Protein AF-A0A2E3A3V6-F1 (afdb_monomer)

Sequence (124 aa):
CYGISRRREPAVHMKVMTTCFVVDLLNVILVEVAARVTHNESQGAVEQGLRSFYDNLFSLLNFHILVSVISIVCYIIAIRTGRRLYRTGEGRGLHRKNALVFVVVRLASFVTSFMVSWEKISAS

Nearest PDB structures (foldseek):
  4tko-assembly1_B  TM=4.998E-01  e=2.795E+00  Aquifex aeolicus VF5

Solvent-accessible surface area (backbone atoms only — not comparable to full-atom values): 6545 Å² total; per-residue (Å²): 115,69,43,66,75,36,56,90,43,58,74,58,20,51,50,48,46,51,52,53,48,52,54,51,49,52,50,51,51,50,48,28,52,48,37,22,64,75,64,76,42,97,54,30,45,67,56,50,31,57,56,45,37,77,79,41,63,84,41,61,61,32,45,29,47,51,37,45,54,52,32,54,53,38,47,53,51,38,53,53,38,46,54,46,25,73,74,69,68,47,59,60,68,60,35,51,53,43,48,51,54,32,53,53,36,45,51,52,28,52,54,34,48,54,50,47,52,48,51,56,59,76,76,105

pLDDT: mean 80.3, std 9.54, range [53.16, 90.94]

Foldseek 3Di:
DVLVVCVVPLVVSLVVLVVVLVVLVVVQVVQQVVQCVVVVDPGGLLRVLVVVCVVCVPDLSSVLSVLSVVLNVLSVVLSVQSVVCVVPVPDPVVNVVSVVVNVVSVVVNVVSVVVVVVVVVVVD

Radius of gyration: 16.75 Å; Cα contacts (8 Å, |Δi|>4): 90; chains: 1; bounding box: 43×26×41 Å

Structure (mmCIF, N/CA/C/O backbone):
data_AF-A0A2E3A3V6-F1
#
_entry.id   AF-A0A2E3A3V6-F1
#
loop_
_atom_site.group_PDB
_atom_site.id
_atom_site.type_symbol
_atom_site.label_atom_id
_atom_site.label_alt_id
_atom_site.label_comp_id
_atom_site.label_asym_id
_atom_site.label_entity_id
_atom_site.label_seq_id
_atom_site.pdbx_PDB_ins_code
_atom_site.Cartn_x
_atom_site.Cartn_y
_atom_site.Cartn_z
_atom_site.occupancy
_atom_site.B_iso_or_equiv
_atom_site.auth_seq_id
_atom_site.auth_comp_id
_atom_site.auth_asym_id
_atom_site.auth_atom_id
_atom_site.pdbx_PDB_model_num
ATOM 1 N N . CYS A 1 1 ? -6.266 -11.253 5.067 1.00 56.16 1 CYS A N 1
ATOM 2 C CA . CYS A 1 1 ? -7.287 -10.372 5.693 1.00 56.16 1 CYS A CA 1
ATOM 3 C C . CYS A 1 1 ? -7.526 -10.629 7.197 1.00 56.16 1 CYS A C 1
ATOM 5 O O . CYS A 1 1 ? -8.638 -10.418 7.673 1.00 56.16 1 CYS A O 1
ATOM 7 N N . TYR A 1 2 ? -6.499 -10.996 7.980 1.00 65.88 2 TYR A N 1
ATOM 8 C CA . TYR A 1 2 ? -6.643 -11.262 9.425 1.00 65.88 2 TYR A CA 1
ATOM 9 C C . TYR A 1 2 ? -7.015 -10.010 10.248 1.00 65.88 2 TYR A C 1
ATOM 11 O O . TYR A 1 2 ? -7.820 -10.072 11.171 1.00 65.88 2 TYR A O 1
ATOM 19 N N . GLY A 1 3 ? -6.531 -8.826 9.858 1.00 60.78 3 GLY A N 1
ATOM 20 C CA . GLY A 1 3 ? -6.955 -7.575 10.499 1.00 60.78 3 GLY A CA 1
ATOM 21 C C . GLY A 1 3 ? -8.467 -7.332 10.392 1.00 60.78 3 GLY A C 1
ATOM 22 O O . GLY A 1 3 ? -9.088 -6.861 11.339 1.00 60.78 3 GLY A O 1
ATOM 23 N N . ILE A 1 4 ? -9.096 -7.707 9.273 1.00 65.75 4 ILE A N 1
ATOM 24 C CA . ILE A 1 4 ? -10.535 -7.500 9.043 1.00 65.75 4 ILE A CA 1
ATOM 25 C C . ILE A 1 4 ? -11.381 -8.493 9.856 1.00 65.75 4 ILE A C 1
ATOM 27 O O . ILE A 1 4 ? -12.463 -8.121 10.319 1.00 65.75 4 ILE A O 1
ATOM 31 N N . SER A 1 5 ? -10.906 -9.726 10.077 1.00 68.25 5 SER A N 1
ATOM 32 C CA . SER A 1 5 ? -11.620 -10.698 10.921 1.00 68.25 5 SER A CA 1
ATOM 33 C C . SER A 1 5 ? -11.654 -10.261 12.390 1.00 68.25 5 SER A C 1
ATOM 35 O O . SER A 1 5 ? -12.666 -10.453 13.060 1.00 68.25 5 SER A O 1
ATOM 37 N N . ARG A 1 6 ? -10.618 -9.552 12.859 1.00 74.44 6 ARG A N 1
ATOM 38 C CA . ARG A 1 6 ? -10.548 -8.951 14.204 1.00 74.44 6 ARG A CA 1
ATOM 39 C C . ARG A 1 6 ? -11.185 -7.560 14.322 1.00 74.44 6 ARG A C 1
ATOM 41 O O . ARG A 1 6 ? -11.016 -6.904 15.342 1.00 74.44 6 ARG A O 1
ATOM 48 N N . ARG A 1 7 ? -11.991 -7.107 13.350 1.00 69.62 7 ARG A N 1
ATOM 49 C CA . ARG A 1 7 ? -12.663 -5.783 13.398 1.00 69.62 7 ARG A CA 1
ATOM 50 C C . ARG A 1 7 ? -13.570 -5.558 14.617 1.00 69.62 7 ARG A C 1
ATOM 52 O O . ARG A 1 7 ? -13.913 -4.418 14.908 1.00 69.62 7 ARG A O 1
ATOM 59 N N . ARG A 1 8 ? -14.015 -6.637 15.275 1.00 75.81 8 ARG A N 1
ATOM 60 C CA . ARG A 1 8 ? -14.831 -6.588 16.502 1.00 75.81 8 ARG A CA 1
ATOM 61 C C . ARG A 1 8 ? -14.008 -6.196 17.736 1.00 75.81 8 ARG A C 1
ATOM 63 O O . ARG A 1 8 ? -14.579 -5.707 18.699 1.00 75.81 8 ARG A O 1
ATOM 70 N N . GLU A 1 9 ? -12.686 -6.344 17.669 1.00 83.56 9 GLU A N 1
ATOM 71 C CA . GLU A 1 9 ? -11.729 -5.970 18.709 1.00 83.56 9 GLU A CA 1
ATOM 72 C C . GLU A 1 9 ? -10.815 -4.854 18.164 1.00 83.56 9 GLU A C 1
ATOM 74 O O . GLU A 1 9 ? -9.722 -5.125 17.652 1.00 83.56 9 GLU A O 1
ATOM 79 N N . PRO A 1 10 ? -11.244 -3.579 18.217 1.00 76.38 10 PRO A N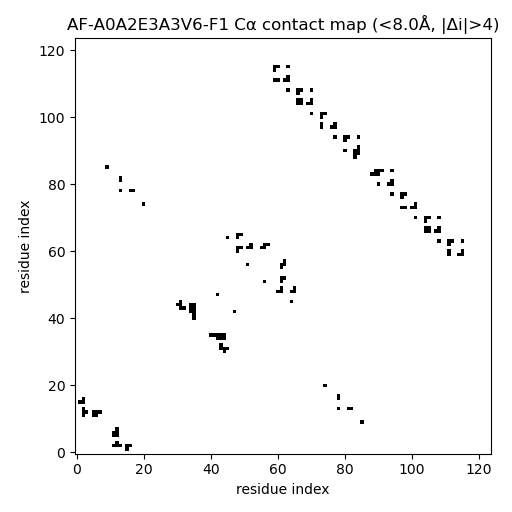 1
ATOM 80 C CA . PRO A 1 10 ? -10.574 -2.483 17.513 1.00 76.38 10 PRO A CA 1
ATOM 81 C C . PRO A 1 10 ? -9.116 -2.273 17.949 1.00 76.38 10 PRO A C 1
ATOM 83 O O . PRO A 1 10 ? -8.275 -1.915 17.125 1.00 76.38 10 PRO A O 1
ATOM 86 N N . ALA A 1 11 ? -8.783 -2.562 19.211 1.00 80.00 11 ALA A N 1
ATOM 87 C CA . ALA A 1 11 ? -7.409 -2.514 19.706 1.00 80.00 11 ALA A CA 1
ATOM 88 C C . ALA A 1 11 ? -6.492 -3.533 19.000 1.00 80.00 11 ALA A C 1
ATOM 90 O O . ALA A 1 11 ? -5.372 -3.196 18.616 1.00 80.00 11 ALA A O 1
ATOM 91 N N . VAL A 1 12 ? -6.973 -4.762 18.785 1.00 84.94 12 VAL A N 1
ATOM 92 C CA . VAL A 1 12 ? -6.229 -5.815 18.074 1.00 84.94 12 VAL A CA 1
ATOM 93 C C . VAL A 1 12 ? -6.155 -5.490 16.584 1.00 84.94 12 VAL A C 1
ATOM 95 O O . VAL A 1 12 ? -5.077 -5.564 15.996 1.00 84.94 12 VAL A O 1
ATOM 98 N N . HIS A 1 13 ? -7.269 -5.053 15.987 1.00 85.50 13 HIS A N 1
ATOM 99 C CA . HIS A 1 13 ? -7.323 -4.617 14.590 1.00 85.50 13 HIS A CA 1
ATOM 100 C C . HIS A 1 13 ? -6.260 -3.554 14.274 1.00 85.50 13 HIS A C 1
ATOM 102 O O . HIS A 1 13 ? -5.496 -3.718 13.323 1.00 85.50 13 HIS A O 1
ATOM 108 N N . MET A 1 14 ? -6.167 -2.501 15.095 1.00 81.19 14 MET A N 1
ATOM 109 C CA . MET A 1 14 ? -5.191 -1.425 14.899 1.00 81.19 14 MET A CA 1
ATOM 110 C C . MET A 1 14 ? -3.743 -1.904 15.036 1.00 81.19 14 MET A C 1
ATOM 112 O O . MET A 1 14 ? -2.898 -1.483 14.245 1.00 81.19 14 MET A O 1
ATOM 116 N N . LYS A 1 15 ? -3.445 -2.783 16.005 1.00 86.19 15 LYS A N 1
ATOM 117 C CA . LYS A 1 15 ? -2.098 -3.357 16.167 1.00 86.19 15 LYS A CA 1
ATOM 118 C C . LYS A 1 15 ? -1.698 -4.159 14.931 1.00 86.19 15 LYS A C 1
ATOM 120 O O . LYS A 1 15 ? -0.664 -3.873 14.343 1.00 86.19 15 LYS A O 1
ATOM 125 N N . VAL A 1 16 ? -2.562 -5.075 14.484 1.00 86.88 16 VAL A N 1
ATOM 126 C CA . VAL A 1 16 ? -2.324 -5.897 13.286 1.00 86.88 16 VAL A CA 1
ATOM 127 C C . VAL A 1 16 ? -2.130 -5.025 12.045 1.00 86.88 16 VAL A C 1
ATOM 129 O O . VAL A 1 16 ? -1.179 -5.241 11.300 1.00 86.88 16 VAL A O 1
ATOM 132 N N . MET A 1 17 ? -2.984 -4.016 11.831 1.00 85.44 17 MET A N 1
ATOM 133 C CA . MET A 1 17 ? -2.826 -3.110 10.687 1.00 85.44 17 MET A CA 1
ATOM 134 C C . MET A 1 17 ? -1.510 -2.329 10.752 1.00 85.44 17 MET A C 1
ATOM 136 O O . MET A 1 17 ? -0.824 -2.197 9.747 1.00 85.44 17 MET A O 1
ATOM 140 N N . THR A 1 18 ? -1.118 -1.845 11.931 1.00 84.62 18 THR A N 1
ATOM 141 C CA . THR A 1 18 ? 0.149 -1.117 12.086 1.00 84.62 18 THR A CA 1
ATOM 142 C C . THR A 1 18 ? 1.346 -2.026 11.804 1.00 84.62 18 THR A C 1
ATOM 144 O O . THR A 1 18 ? 2.265 -1.614 11.107 1.00 84.62 18 THR A O 1
ATOM 147 N N . THR A 1 19 ? 1.332 -3.277 12.275 1.00 88.38 19 THR A N 1
ATOM 148 C CA . THR A 1 19 ? 2.401 -4.240 11.973 1.00 88.38 19 THR A CA 1
ATOM 149 C C . THR A 1 19 ? 2.494 -4.518 10.475 1.00 88.38 19 THR A C 1
ATOM 151 O O . THR A 1 19 ? 3.583 -4.459 9.915 1.00 88.38 19 THR A O 1
ATOM 154 N N . CYS A 1 20 ? 1.365 -4.759 9.804 1.00 87.06 20 CYS A N 1
ATOM 155 C CA . CYS A 1 20 ? 1.351 -4.956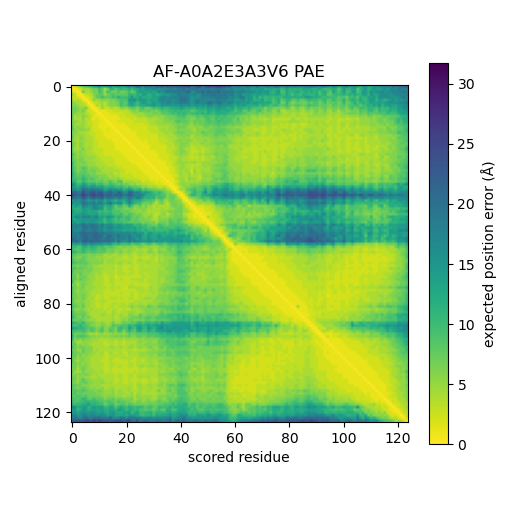 8.355 1.00 87.06 20 CYS A CA 1
ATOM 156 C C . CYS A 1 20 ? 1.870 -3.720 7.600 1.00 87.06 20 CYS A C 1
ATOM 158 O O . CYS A 1 20 ? 2.606 -3.875 6.635 1.00 87.06 20 CYS A O 1
ATOM 160 N N . PHE A 1 21 ? 1.535 -2.510 8.056 1.00 86.44 21 PHE A N 1
ATOM 161 C CA . PHE A 1 21 ? 2.067 -1.272 7.485 1.00 86.44 21 PHE A CA 1
ATOM 162 C C . PHE A 1 21 ? 3.588 -1.166 7.624 1.00 86.44 21 PHE A C 1
ATOM 164 O O . PHE A 1 21 ? 4.265 -0.804 6.669 1.00 86.44 21 PHE A O 1
ATOM 171 N N . VAL A 1 22 ? 4.134 -1.497 8.798 1.00 89.69 22 VAL A N 1
ATOM 172 C CA . VAL A 1 22 ? 5.588 -1.481 9.027 1.00 89.69 22 VAL A CA 1
ATOM 173 C C . VAL A 1 22 ? 6.290 -2.491 8.122 1.00 89.69 22 VAL A C 1
ATOM 175 O O . VAL A 1 22 ? 7.298 -2.155 7.512 1.00 89.69 22 VAL A O 1
ATOM 178 N N . VAL A 1 23 ? 5.743 -3.701 7.991 1.00 90.06 23 VAL A N 1
ATOM 179 C CA . VAL A 1 23 ? 6.282 -4.718 7.075 1.00 90.06 23 VAL A CA 1
ATOM 180 C C . VAL A 1 23 ? 6.251 -4.224 5.626 1.00 90.06 23 VAL A C 1
ATOM 182 O O . VAL A 1 23 ? 7.244 -4.368 4.918 1.00 90.06 23 VAL A O 1
ATOM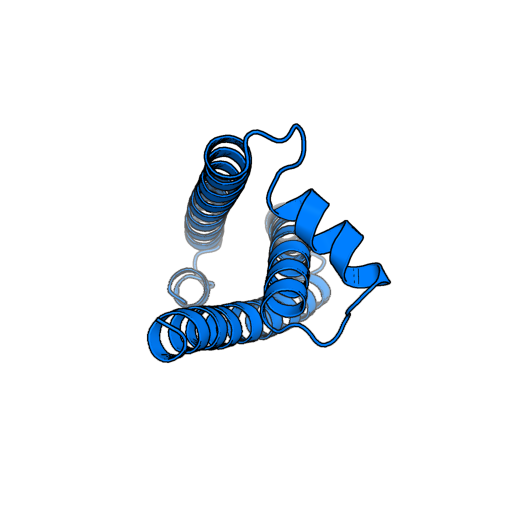 185 N N . ASP A 1 24 ? 5.158 -3.590 5.195 1.00 86.56 24 ASP A N 1
ATOM 186 C CA . ASP A 1 24 ? 5.061 -3.018 3.848 1.00 86.56 24 ASP A CA 1
ATOM 187 C C . ASP A 1 24 ? 6.077 -1.887 3.623 1.00 86.56 24 ASP A C 1
ATOM 189 O O . ASP A 1 24 ? 6.718 -1.847 2.575 1.00 86.56 24 ASP A O 1
ATOM 193 N N . LEU A 1 25 ? 6.287 -1.006 4.607 1.00 87.19 25 LEU A N 1
ATOM 194 C CA . LEU A 1 25 ? 7.316 0.037 4.529 1.00 87.19 25 LEU A CA 1
ATOM 195 C C . LEU A 1 25 ? 8.724 -0.547 4.412 1.00 87.19 25 LEU A C 1
ATOM 197 O O . LEU A 1 25 ? 9.511 -0.074 3.596 1.00 87.19 25 LEU A O 1
ATOM 201 N N . LEU A 1 26 ? 9.040 -1.575 5.203 1.00 89.75 26 LEU A N 1
ATOM 202 C CA . LEU A 1 26 ? 10.333 -2.256 5.124 1.00 89.75 26 LEU A CA 1
ATOM 203 C C . LEU A 1 26 ? 10.545 -2.882 3.746 1.00 89.75 26 LEU A C 1
ATOM 205 O O . LEU A 1 26 ? 11.637 -2.783 3.195 1.00 89.75 26 LEU A O 1
ATOM 209 N N . ASN A 1 27 ? 9.498 -3.470 3.167 1.00 86.88 27 ASN A N 1
ATOM 210 C CA . ASN A 1 27 ? 9.565 -4.043 1.830 1.00 86.88 27 ASN A CA 1
ATOM 211 C C . ASN A 1 27 ? 9.825 -2.967 0.761 1.00 86.88 27 ASN A C 1
ATOM 213 O O . ASN A 1 27 ? 10.670 -3.148 -0.110 1.00 86.88 27 ASN A O 1
ATOM 217 N N . VAL A 1 28 ? 9.166 -1.808 0.863 1.00 84.69 28 VAL A N 1
ATOM 218 C CA . VAL A 1 28 ? 9.407 -0.668 -0.041 1.00 84.69 28 VAL A CA 1
ATOM 219 C C . VAL A 1 28 ? 10.835 -0.144 0.098 1.00 84.69 28 VAL A C 1
ATOM 221 O O . VAL A 1 28 ? 11.491 0.078 -0.914 1.00 84.69 28 VAL A O 1
ATOM 224 N N . ILE A 1 29 ? 11.342 0.010 1.326 1.00 86.75 29 ILE A N 1
ATOM 225 C CA . ILE A 1 29 ? 12.732 0.427 1.568 1.00 86.75 29 ILE A CA 1
ATOM 226 C C . ILE A 1 29 ? 13.707 -0.572 0.940 1.00 86.75 29 ILE A C 1
ATOM 228 O O . ILE A 1 29 ? 14.664 -0.163 0.289 1.00 86.75 29 ILE A O 1
ATOM 232 N N . LEU A 1 30 ? 13.463 -1.873 1.103 1.00 86.69 30 LEU A N 1
ATOM 233 C CA . LEU A 1 30 ? 14.310 -2.914 0.530 1.00 86.69 30 LEU A CA 1
ATOM 234 C C . LEU A 1 30 ? 14.337 -2.844 -1.001 1.00 86.69 30 LEU A C 1
ATOM 236 O O . LEU A 1 30 ? 15.416 -2.903 -1.585 1.00 86.69 30 LEU A O 1
ATOM 240 N N . VAL A 1 31 ? 13.181 -2.666 -1.646 1.00 83.69 31 VAL A N 1
ATOM 241 C CA . VAL A 1 31 ? 13.088 -2.502 -3.108 1.00 83.69 31 VAL A CA 1
ATOM 242 C C . VAL A 1 31 ? 13.789 -1.224 -3.574 1.00 83.69 31 VAL A C 1
ATOM 244 O O . VAL A 1 31 ? 14.520 -1.249 -4.561 1.00 83.69 31 VAL A O 1
ATOM 247 N N . GLU A 1 32 ? 13.613 -0.119 -2.852 1.00 83.31 32 GLU A N 1
ATOM 248 C CA . GLU A 1 32 ? 14.249 1.165 -3.154 1.00 83.31 32 GLU A CA 1
ATOM 249 C C . GLU A 1 32 ? 15.783 1.069 -3.070 1.00 83.31 32 GLU A C 1
ATOM 251 O O . GLU A 1 32 ? 16.483 1.542 -3.965 1.00 83.31 32 GLU A O 1
ATOM 256 N N . VAL A 1 33 ? 16.313 0.420 -2.027 1.00 85.75 33 VAL A N 1
ATOM 257 C CA . VAL A 1 33 ? 17.756 0.190 -1.853 1.00 85.75 33 VAL A CA 1
ATOM 258 C C . VAL A 1 33 ? 18.290 -0.775 -2.909 1.00 85.75 33 VAL A C 1
ATOM 260 O O . VAL A 1 33 ? 19.323 -0.494 -3.512 1.00 85.75 33 VAL A O 1
ATOM 263 N N . ALA A 1 34 ? 17.590 -1.880 -3.172 1.00 82.81 34 ALA A N 1
ATOM 264 C CA . ALA A 1 34 ? 17.995 -2.846 -4.188 1.00 82.81 34 ALA A CA 1
ATOM 265 C C . ALA A 1 34 ? 18.091 -2.196 -5.576 1.00 82.81 34 ALA A C 1
ATOM 267 O O . ALA A 1 34 ? 19.089 -2.382 -6.265 1.00 82.81 34 ALA A O 1
ATOM 268 N N . ALA A 1 35 ? 17.114 -1.366 -5.953 1.00 76.12 35 ALA A N 1
ATOM 269 C CA . ALA A 1 35 ? 17.143 -0.647 -7.225 1.00 76.12 35 ALA A CA 1
ATOM 270 C C . ALA A 1 35 ? 18.346 0.304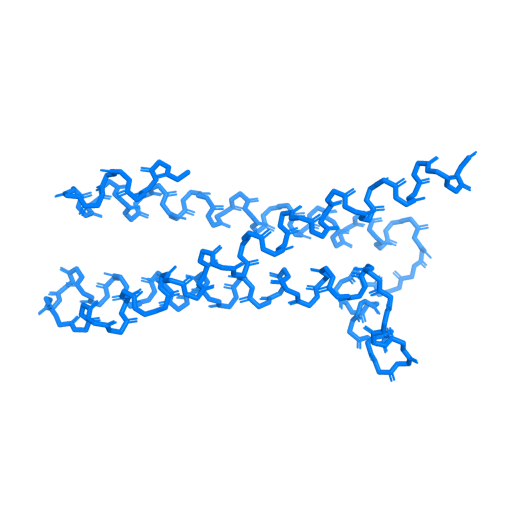 -7.339 1.00 76.12 35 ALA A C 1
ATOM 272 O O . ALA A 1 35 ? 19.027 0.296 -8.363 1.00 76.12 35 ALA A O 1
ATOM 273 N N . ARG A 1 36 ? 18.664 1.053 -6.272 1.00 78.62 36 ARG A N 1
ATOM 274 C CA . ARG A 1 36 ? 19.839 1.946 -6.230 1.00 78.62 36 ARG A CA 1
ATOM 275 C C . ARG A 1 36 ? 21.152 1.178 -6.397 1.00 78.62 36 ARG A C 1
ATOM 277 O O . ARG A 1 36 ? 22.031 1.615 -7.131 1.00 78.62 36 ARG A O 1
ATOM 284 N N . VAL A 1 37 ? 21.277 0.023 -5.739 1.00 80.56 37 VAL A N 1
ATOM 285 C CA . VAL A 1 37 ? 22.486 -0.816 -5.800 1.00 80.56 37 VAL A CA 1
ATOM 286 C C . VAL A 1 37 ? 22.650 -1.467 -7.175 1.00 80.56 37 VAL A C 1
ATOM 288 O O . VAL A 1 37 ? 23.748 -1.460 -7.721 1.00 80.56 37 VAL A O 1
ATOM 291 N N . THR A 1 38 ? 21.580 -2.020 -7.753 1.00 73.12 38 THR A N 1
ATOM 292 C CA . THR A 1 38 ? 21.648 -2.727 -9.042 1.00 73.12 38 THR A CA 1
ATOM 293 C C . THR A 1 38 ? 21.901 -1.787 -10.217 1.00 73.12 38 THR A C 1
ATOM 295 O O . THR A 1 38 ? 22.647 -2.148 -11.124 1.00 73.12 38 THR A O 1
ATOM 298 N N . HIS A 1 39 ? 21.311 -0.590 -10.211 1.00 63.09 39 HIS A N 1
ATOM 299 C CA . HIS A 1 39 ? 21.451 0.353 -11.322 1.00 63.09 39 HIS A CA 1
ATOM 300 C C . HIS A 1 39 ? 22.645 1.304 -11.181 1.00 63.09 39 HIS A C 1
ATOM 302 O O . HIS A 1 39 ? 22.944 2.020 -12.129 1.00 63.09 39 HIS A O 1
ATOM 308 N N . ASN A 1 40 ? 23.354 1.298 -10.042 1.00 58.88 40 ASN A N 1
ATOM 309 C CA . ASN A 1 40 ? 24.477 2.204 -9.759 1.00 58.88 40 ASN A CA 1
ATOM 310 C C . ASN A 1 40 ? 24.126 3.690 -10.018 1.00 58.88 40 ASN A C 1
ATOM 312 O O . ASN A 1 40 ? 24.983 4.517 -10.328 1.00 58.88 40 ASN A O 1
ATOM 316 N N . GLU A 1 41 ? 22.837 4.013 -9.910 1.00 57.16 41 GLU A N 1
ATOM 317 C CA . GLU A 1 41 ? 22.252 5.320 -10.169 1.00 57.16 41 GLU A CA 1
ATOM 318 C C . GLU A 1 41 ? 21.792 5.957 -8.853 1.00 57.16 41 GLU A C 1
ATOM 320 O O . GLU A 1 41 ? 21.460 5.290 -7.872 1.00 57.16 41 GLU A O 1
ATOM 325 N N . 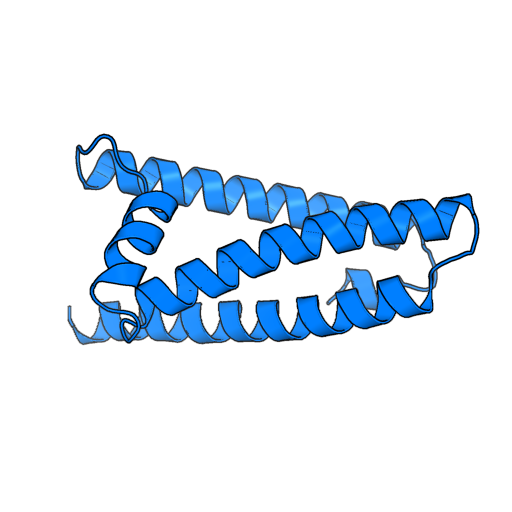SER A 1 42 ? 21.715 7.287 -8.839 1.00 63.25 42 SER A N 1
ATOM 326 C CA . SER A 1 42 ? 21.166 8.061 -7.719 1.00 63.25 42 SER A CA 1
ATOM 327 C C . SER A 1 42 ? 19.641 7.940 -7.572 1.00 63.25 42 SER A C 1
ATOM 329 O O . SER A 1 42 ? 19.084 8.437 -6.589 1.00 63.25 42 SER A O 1
ATOM 331 N N . GLN A 1 43 ? 18.969 7.276 -8.515 1.00 63.81 43 GLN A N 1
ATOM 332 C CA . GLN A 1 43 ? 17.519 7.099 -8.551 1.00 63.81 43 GLN A CA 1
ATOM 333 C C . GLN A 1 43 ? 17.135 5.740 -7.965 1.00 63.81 43 GLN A C 1
ATOM 335 O O . GLN A 1 43 ? 17.792 4.733 -8.215 1.00 63.81 43 GLN A O 1
ATOM 340 N N . GLY A 1 44 ? 16.073 5.705 -7.163 1.00 69.00 44 GLY A N 1
ATOM 341 C CA . GLY A 1 44 ? 15.511 4.443 -6.684 1.00 69.00 44 GLY A CA 1
ATOM 342 C C . GLY A 1 44 ? 14.238 4.042 -7.419 1.00 69.00 44 GLY A C 1
ATOM 343 O O . GLY A 1 44 ? 13.751 4.760 -8.295 1.00 69.00 44 GLY A O 1
ATOM 344 N N . ALA A 1 45 ? 13.703 2.875 -7.060 1.00 71.06 45 ALA A N 1
ATOM 345 C CA . ALA A 1 45 ? 12.603 2.215 -7.760 1.00 71.06 45 ALA A CA 1
ATOM 346 C C . ALA A 1 45 ? 11.357 3.099 -7.905 1.00 71.06 45 ALA A C 1
ATOM 348 O O . ALA A 1 45 ? 10.698 3.080 -8.946 1.00 71.06 45 ALA A O 1
ATOM 349 N N . VAL A 1 46 ? 11.024 3.881 -6.872 1.00 72.75 46 VAL A N 1
ATOM 350 C CA . VAL A 1 46 ? 9.840 4.752 -6.908 1.00 72.75 46 VAL A CA 1
ATOM 351 C C . VAL A 1 46 ? 10.053 5.934 -7.855 1.00 72.75 46 VAL A C 1
ATOM 353 O O . VAL A 1 46 ? 9.143 6.284 -8.605 1.00 72.75 46 VAL A O 1
ATOM 356 N N . GLU A 1 47 ? 11.245 6.535 -7.857 1.00 72.38 47 GLU A N 1
ATOM 357 C CA . GLU A 1 47 ? 11.561 7.664 -8.741 1.00 72.38 47 GLU A CA 1
ATOM 358 C C . GLU A 1 47 ? 11.633 7.225 -10.208 1.00 72.38 47 GLU A C 1
ATOM 360 O O . GLU A 1 47 ? 11.065 7.893 -11.072 1.00 72.38 47 GLU A O 1
ATOM 365 N N . GLN A 1 48 ? 12.251 6.072 -10.476 1.00 71.56 48 GLN A N 1
ATOM 366 C CA . GLN A 1 48 ? 12.288 5.469 -11.809 1.00 71.56 48 GLN A CA 1
ATOM 367 C C . GLN A 1 48 ? 10.872 5.174 -12.311 1.00 71.56 48 GLN A C 1
ATOM 369 O O . GLN A 1 48 ? 10.502 5.604 -13.401 1.00 71.56 48 GLN A O 1
ATOM 374 N N . GLY A 1 49 ? 10.043 4.534 -11.479 1.00 67.94 49 GLY A N 1
ATOM 375 C CA . GLY A 1 49 ? 8.649 4.261 -11.819 1.00 67.94 49 GLY A CA 1
ATOM 376 C C . GLY A 1 49 ? 7.840 5.529 -12.106 1.00 67.94 49 GLY A C 1
ATOM 377 O O . GLY A 1 49 ? 7.045 5.531 -13.038 1.00 67.94 49 GLY A O 1
ATOM 378 N N . LEU A 1 50 ? 8.059 6.617 -11.357 1.00 68.81 50 LEU A N 1
ATOM 379 C CA . LEU A 1 50 ? 7.371 7.900 -11.563 1.00 68.81 50 LEU A CA 1
ATOM 380 C C . LEU A 1 50 ? 7.836 8.641 -12.821 1.00 68.81 50 LEU A C 1
ATOM 382 O O . LEU A 1 50 ? 7.001 9.215 -13.517 1.00 68.81 50 LEU A O 1
ATOM 386 N N . ARG A 1 51 ? 9.137 8.632 -13.132 1.00 70.50 51 ARG A N 1
ATOM 387 C CA . ARG A 1 51 ? 9.660 9.227 -14.374 1.00 70.50 51 ARG A CA 1
ATOM 388 C C . ARG A 1 51 ? 9.178 8.450 -15.591 1.00 70.50 51 ARG A C 1
ATOM 390 O O . ARG A 1 51 ? 8.584 9.034 -16.489 1.00 70.50 51 ARG A O 1
ATOM 397 N N . SER A 1 52 ? 9.330 7.126 -15.576 1.00 65.31 52 SER A N 1
ATOM 398 C CA . SER A 1 52 ? 8.857 6.265 -16.660 1.00 65.31 52 SER A CA 1
ATOM 399 C C . SER A 1 52 ? 7.334 6.262 -16.805 1.00 65.31 52 SER A C 1
ATOM 401 O O . SER A 1 52 ? 6.834 5.910 -17.871 1.00 65.31 52 SER A O 1
ATOM 403 N N . PHE A 1 53 ? 6.585 6.683 -15.782 1.00 63.22 53 PHE A N 1
ATOM 404 C CA . PHE A 1 53 ? 5.139 6.871 -15.883 1.00 63.22 53 PHE A CA 1
ATOM 405 C C . PHE A 1 53 ? 4.754 7.952 -16.902 1.00 63.22 53 PHE A C 1
ATOM 407 O O . PHE A 1 53 ? 3.742 7.802 -17.584 1.00 63.22 53 PHE A O 1
ATOM 414 N N . TYR A 1 54 ? 5.554 9.019 -17.017 1.00 64.50 54 TYR A N 1
ATOM 415 C CA . TYR A 1 54 ? 5.322 10.080 -18.001 1.00 64.50 54 TYR A CA 1
ATOM 416 C C . TYR A 1 54 ? 5.606 9.616 -19.432 1.00 64.50 54 TYR A C 1
ATOM 418 O O . TYR A 1 54 ? 4.908 10.042 -20.349 1.00 64.50 54 TYR A O 1
ATOM 426 N N . ASP A 1 55 ? 6.567 8.708 -19.610 1.00 65.69 55 ASP A N 1
ATOM 427 C CA . ASP A 1 55 ? 6.994 8.253 -20.936 1.00 65.69 55 ASP A CA 1
ATOM 428 C C . ASP A 1 55 ? 6.224 7.016 -21.426 1.00 65.69 55 ASP A C 1
ATOM 430 O O . ASP A 1 55 ? 5.948 6.889 -22.615 1.00 65.69 55 ASP A O 1
ATOM 434 N N . ASN A 1 56 ? 5.862 6.089 -20.529 1.00 63.72 56 ASN A N 1
ATOM 435 C CA . ASN A 1 56 ? 5.178 4.838 -20.869 1.00 63.72 56 ASN A CA 1
ATOM 436 C C . ASN A 1 56 ? 4.261 4.350 -19.738 1.00 63.72 56 ASN A C 1
ATOM 438 O O . ASN A 1 56 ? 4.603 3.482 -18.924 1.00 63.72 56 ASN A O 1
ATOM 442 N N . LEU A 1 57 ? 3.038 4.875 -19.747 1.00 58.97 57 LEU A N 1
ATOM 443 C CA . LEU A 1 57 ? 1.974 4.542 -18.797 1.00 58.97 57 LEU A CA 1
ATOM 444 C C . LEU A 1 57 ? 1.495 3.078 -18.912 1.00 58.97 57 LEU A C 1
ATOM 446 O O . LEU A 1 57 ? 0.978 2.518 -17.948 1.00 58.97 57 LEU A O 1
ATOM 450 N N . PHE A 1 58 ? 1.700 2.444 -20.073 1.00 63.06 58 PHE A N 1
ATOM 451 C CA . PHE A 1 58 ? 1.251 1.075 -20.365 1.00 63.06 58 PHE A CA 1
ATOM 452 C C . PHE A 1 58 ? 2.210 -0.035 -19.907 1.00 63.06 58 PHE A C 1
ATOM 454 O O . PHE A 1 58 ? 1.870 -1.210 -20.033 1.00 63.06 58 PHE 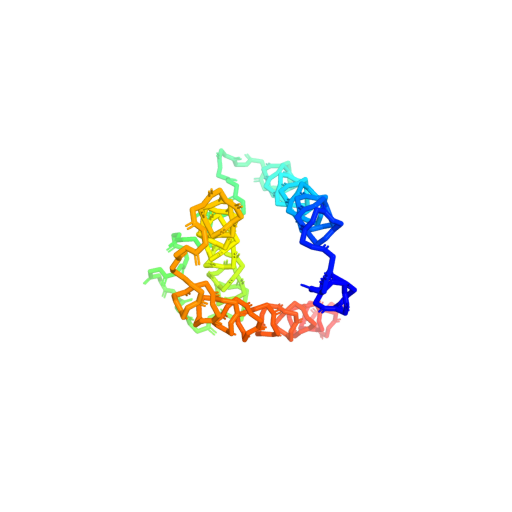A O 1
ATOM 461 N N . SER A 1 59 ? 3.382 0.296 -19.356 1.00 78.44 59 SER A N 1
ATOM 462 C CA . SER A 1 59 ? 4.258 -0.727 -18.778 1.00 78.44 59 SER A CA 1
ATOM 463 C C . SER A 1 59 ? 3.631 -1.313 -17.508 1.00 78.44 59 SER A C 1
ATOM 465 O O . SER A 1 59 ? 3.302 -0.581 -16.569 1.00 78.44 59 SER A O 1
ATOM 467 N N . LEU A 1 60 ? 3.501 -2.644 -17.457 1.00 80.06 60 LEU A N 1
ATOM 468 C CA . LEU A 1 60 ? 2.950 -3.372 -16.307 1.00 80.06 60 LEU A CA 1
ATOM 469 C C . LEU A 1 60 ? 3.716 -3.065 -15.011 1.00 80.06 60 LEU A C 1
ATOM 471 O O . LEU A 1 60 ? 3.107 -2.950 -13.944 1.00 80.06 60 LEU A O 1
ATOM 475 N N . LEU A 1 61 ? 5.034 -2.862 -15.108 1.00 80.12 61 LEU A N 1
ATOM 476 C CA . LEU A 1 61 ? 5.883 -2.480 -13.981 1.00 80.12 61 LEU A CA 1
ATOM 477 C C . LEU A 1 61 ? 5.520 -1.089 -13.438 1.00 80.12 61 LEU A C 1
ATOM 479 O O . LEU A 1 61 ? 5.336 -0.930 -12.232 1.00 80.12 61 LEU A O 1
ATOM 483 N N . ASN A 1 62 ? 5.361 -0.096 -14.316 1.00 78.75 62 ASN A N 1
ATOM 484 C CA . ASN A 1 62 ? 5.018 1.275 -13.920 1.00 78.75 62 ASN A CA 1
ATOM 485 C C . ASN A 1 62 ? 3.624 1.335 -13.290 1.00 78.75 62 ASN A C 1
ATOM 487 O O . ASN A 1 62 ? 3.426 1.982 -12.259 1.00 78.75 62 ASN A O 1
ATOM 491 N N . PHE A 1 63 ? 2.666 0.600 -13.865 1.00 83.00 63 PHE A N 1
ATOM 492 C CA . PHE A 1 63 ? 1.333 0.471 -13.290 1.00 83.00 63 PHE A CA 1
ATOM 493 C C . PHE A 1 63 ? 1.376 -0.175 -11.897 1.00 83.00 63 PHE A C 1
ATOM 495 O O . PHE A 1 63 ? 0.746 0.342 -10.972 1.00 83.00 63 PHE A O 1
ATOM 502 N N . HIS A 1 64 ? 2.159 -1.247 -11.714 1.00 86.75 64 HIS A N 1
ATOM 503 C CA . HIS A 1 64 ? 2.352 -1.894 -10.412 1.00 86.75 64 HIS A CA 1
ATOM 504 C C . HIS A 1 64 ? 2.935 -0.935 -9.360 1.00 86.75 64 HIS A C 1
ATOM 506 O O . HIS A 1 64 ? 2.448 -0.886 -8.224 1.00 86.75 64 HIS A O 1
ATOM 512 N N . ILE A 1 65 ? 3.954 -0.152 -9.729 1.00 83.38 65 ILE A N 1
ATOM 513 C CA . ILE A 1 65 ? 4.566 0.840 -8.836 1.00 83.38 65 ILE A CA 1
ATOM 514 C C . ILE A 1 65 ? 3.526 1.890 -8.428 1.00 83.38 65 ILE A C 1
ATOM 516 O O . ILE A 1 65 ? 3.368 2.155 -7.234 1.00 83.38 65 ILE A O 1
ATOM 520 N N . LEU A 1 66 ? 2.743 2.415 -9.378 1.00 84.31 66 LEU A N 1
ATOM 521 C CA . LEU A 1 66 ? 1.688 3.391 -9.100 1.00 84.31 66 LEU A CA 1
ATOM 522 C C . LEU A 1 66 ? 0.660 2.858 -8.092 1.00 84.31 66 LEU A C 1
ATOM 524 O O . LEU A 1 66 ? 0.402 3.501 -7.071 1.00 84.31 66 LEU A O 1
ATOM 528 N N . VAL A 1 67 ? 0.073 1.680 -8.344 1.00 87.00 67 VAL A N 1
ATOM 529 C CA . VAL A 1 67 ? -0.932 1.110 -7.427 1.00 87.00 67 VAL A CA 1
ATOM 530 C C . VAL A 1 67 ? -0.333 0.794 -6.058 1.00 87.00 67 VAL A C 1
ATOM 532 O O . VAL A 1 67 ? -1.018 0.929 -5.043 1.00 87.00 67 VAL A O 1
ATOM 535 N N . SER A 1 68 ? 0.954 0.448 -5.998 1.00 85.31 68 SER A N 1
ATOM 536 C CA . SER A 1 68 ? 1.664 0.212 -4.740 1.00 85.31 68 SER A CA 1
ATOM 537 C C . SER A 1 68 ? 1.860 1.508 -3.948 1.00 85.31 68 SER A C 1
ATOM 539 O O . SER A 1 68 ? 1.554 1.529 -2.754 1.00 85.31 68 SER A O 1
ATOM 541 N N . VAL A 1 69 ? 2.234 2.616 -4.598 1.00 85.25 69 VAL A N 1
ATOM 542 C CA . VAL A 1 69 ? 2.314 3.948 -3.965 1.00 85.25 69 VAL A CA 1
ATOM 543 C C . VAL A 1 69 ? 0.941 4.402 -3.460 1.00 85.25 69 VAL A C 1
ATOM 545 O O . VAL A 1 69 ? 0.809 4.803 -2.300 1.00 85.25 69 VAL A O 1
ATOM 548 N N . ILE A 1 70 ? -0.110 4.268 -4.278 1.00 88.00 70 ILE A N 1
ATOM 549 C CA . ILE A 1 70 ? -1.489 4.595 -3.875 1.00 88.00 70 ILE A CA 1
ATOM 550 C C . ILE A 1 70 ? -1.900 3.762 -2.653 1.00 88.00 70 ILE A C 1
ATOM 552 O O . ILE A 1 70 ? -2.519 4.288 -1.724 1.00 88.00 70 ILE A O 1
ATOM 556 N N . SER A 1 71 ? -1.518 2.482 -2.603 1.00 87.75 71 SER A N 1
ATOM 557 C CA . SER A 1 71 ? -1.846 1.608 -1.474 1.00 87.75 71 SER A CA 1
ATOM 558 C C . SER A 1 71 ? -1.273 2.121 -0.148 1.00 87.75 71 SER A C 1
ATOM 560 O O . SER A 1 71 ? -1.982 2.108 0.859 1.00 87.75 71 SER A O 1
ATOM 562 N N . ILE A 1 72 ? -0.043 2.651 -0.154 1.00 87.12 72 ILE A N 1
ATOM 563 C CA . ILE A 1 72 ? 0.622 3.222 1.026 1.00 87.12 72 ILE A CA 1
ATOM 564 C C . ILE A 1 72 ? -0.128 4.470 1.499 1.00 87.12 72 ILE A C 1
ATOM 566 O O . ILE A 1 72 ? -0.409 4.612 2.693 1.00 87.12 72 ILE A O 1
ATOM 570 N N . VAL A 1 73 ? -0.526 5.348 0.572 1.00 88.31 73 VAL A N 1
ATOM 571 C CA . VAL A 1 73 ? -1.323 6.545 0.889 1.00 88.31 73 VAL A CA 1
ATOM 572 C C . VAL A 1 73 ? -2.667 6.151 1.510 1.00 88.31 73 VAL A C 1
ATOM 574 O O . VAL A 1 73 ? -3.029 6.651 2.581 1.00 88.31 73 VAL A O 1
ATOM 577 N N . CYS A 1 74 ? -3.381 5.198 0.905 1.00 88.19 74 CYS A N 1
ATOM 578 C CA . CYS A 1 74 ? -4.623 4.655 1.456 1.00 88.19 74 CYS A CA 1
ATOM 579 C C . CYS A 1 74 ? -4.422 4.044 2.852 1.00 88.19 74 CYS A C 1
ATOM 581 O O . CYS A 1 74 ? -5.303 4.184 3.708 1.00 88.19 74 CYS A O 1
ATOM 583 N N . TYR A 1 75 ? -3.270 3.416 3.108 1.00 87.06 75 TYR A N 1
ATOM 584 C CA . TYR A 1 75 ? -2.901 2.862 4.412 1.00 87.06 75 TYR A CA 1
ATOM 585 C C . TYR A 1 75 ? -2.777 3.956 5.477 1.00 87.06 75 TYR A C 1
ATOM 587 O O . TYR A 1 75 ? -3.373 3.857 6.553 1.00 87.06 75 TYR A O 1
ATOM 595 N N . ILE A 1 76 ? -2.064 5.042 5.168 1.00 87.31 76 ILE A N 1
ATOM 596 C CA . ILE A 1 76 ? -1.895 6.186 6.076 1.00 87.31 76 ILE A CA 1
ATOM 597 C C . ILE A 1 76 ? -3.262 6.797 6.413 1.00 87.31 76 ILE A C 1
ATOM 599 O O . ILE A 1 76 ? -3.561 7.065 7.582 1.00 87.31 76 ILE A O 1
ATOM 603 N N . ILE A 1 77 ? -4.126 6.967 5.407 1.00 89.19 77 ILE A N 1
ATOM 604 C CA . ILE A 1 77 ? -5.495 7.462 5.599 1.00 89.19 77 ILE A CA 1
ATOM 605 C C . ILE A 1 77 ? -6.312 6.477 6.451 1.00 89.19 77 ILE A C 1
ATOM 607 O O . ILE A 1 77 ? -7.041 6.907 7.351 1.00 89.19 77 ILE A O 1
ATOM 611 N N . ALA A 1 78 ? -6.169 5.164 6.243 1.00 86.88 78 ALA A N 1
ATOM 612 C CA . ALA A 1 78 ? -6.869 4.135 7.015 1.00 86.88 78 ALA A CA 1
ATOM 613 C C . ALA A 1 78 ? -6.482 4.179 8.497 1.00 86.88 78 ALA A C 1
ATOM 615 O O . ALA A 1 78 ? -7.363 4.163 9.357 1.00 86.88 78 ALA A O 1
ATOM 616 N N . ILE A 1 79 ? -5.188 4.306 8.801 1.00 86.56 79 ILE A N 1
ATOM 617 C CA . ILE A 1 79 ? -4.686 4.400 10.178 1.00 86.56 79 ILE A CA 1
ATOM 618 C C . ILE A 1 79 ? -5.171 5.694 10.839 1.00 86.56 79 ILE A C 1
ATOM 620 O O . ILE A 1 79 ? -5.649 5.662 11.974 1.00 86.56 79 ILE A O 1
ATOM 624 N N . ARG A 1 80 ? -5.105 6.836 10.139 1.00 87.88 80 ARG A N 1
ATOM 625 C CA . ARG A 1 80 ? -5.569 8.129 10.674 1.00 87.88 80 ARG A CA 1
ATOM 626 C C . ARG A 1 80 ? -7.071 8.124 10.956 1.00 87.88 80 ARG A C 1
ATOM 628 O O . ARG A 1 80 ? -7.491 8.485 12.055 1.00 87.88 80 ARG A O 1
ATOM 635 N N . THR A 1 81 ? -7.875 7.678 9.992 1.00 89.00 81 THR A N 1
ATOM 636 C CA . THR A 1 81 ? -9.337 7.586 10.144 1.00 89.00 81 THR A CA 1
ATOM 637 C C . THR A 1 81 ? -9.738 6.545 11.188 1.00 89.00 81 THR A C 1
ATOM 639 O O . THR A 1 81 ? -10.636 6.811 11.980 1.00 89.00 81 THR A O 1
ATOM 642 N N . GLY A 1 82 ? -9.038 5.409 11.260 1.00 84.62 82 GLY A N 1
ATOM 643 C CA . GLY A 1 82 ? -9.262 4.370 12.267 1.00 84.62 82 GLY A CA 1
ATOM 644 C C . GLY A 1 82 ? -8.924 4.837 13.683 1.00 84.62 82 GLY A C 1
ATOM 645 O O . GLY A 1 82 ? -9.698 4.607 14.608 1.00 84.62 82 GLY A O 1
ATOM 646 N N . ARG A 1 83 ? -7.820 5.576 13.860 1.00 85.69 83 ARG A N 1
ATOM 647 C CA . ARG A 1 83 ? -7.441 6.163 15.156 1.00 85.69 83 ARG A CA 1
ATOM 648 C C . ARG A 1 83 ? -8.416 7.254 15.599 1.00 85.69 83 ARG A C 1
ATOM 650 O O . ARG A 1 83 ? -8.735 7.327 16.784 1.00 85.69 83 ARG A O 1
ATOM 657 N N . ARG A 1 84 ? -8.905 8.079 14.664 1.00 85.12 84 ARG A N 1
ATOM 658 C CA . ARG A 1 84 ? -9.967 9.061 14.938 1.00 85.12 84 ARG A CA 1
ATOM 659 C C . ARG A 1 84 ? -11.254 8.359 15.372 1.00 85.12 84 ARG A C 1
ATOM 661 O O . ARG A 1 84 ? -11.763 8.677 16.437 1.00 85.12 84 ARG A O 1
ATOM 668 N N . LEU A 1 85 ? -11.700 7.355 14.617 1.00 86.94 85 LEU A N 1
ATOM 669 C CA . LEU A 1 85 ? -12.875 6.544 14.944 1.00 86.94 85 LEU A CA 1
ATOM 670 C C . LEU A 1 85 ? -12.752 5.869 16.316 1.00 86.94 85 LEU A C 1
ATOM 672 O O . LEU A 1 85 ? -13.716 5.844 17.070 1.00 86.94 85 LEU A O 1
ATOM 676 N N . TYR A 1 86 ? -11.571 5.353 16.660 1.00 85.19 86 TYR A N 1
ATOM 677 C CA . TYR A 1 86 ? -11.324 4.749 17.969 1.00 85.19 86 TYR A CA 1
ATOM 678 C C . TYR A 1 86 ? -11.426 5.759 19.121 1.00 85.19 86 TYR A C 1
ATOM 680 O O . TYR A 1 86 ? -11.902 5.410 20.195 1.00 85.19 86 TYR A O 1
ATOM 688 N N . ARG A 1 87 ? -10.982 7.005 18.909 1.00 86.06 87 ARG A N 1
ATOM 689 C CA . ARG A 1 87 ? -10.998 8.055 19.938 1.00 86.06 87 ARG A CA 1
ATOM 690 C C . ARG A 1 87 ? -12.349 8.745 20.095 1.00 86.06 87 ARG A C 1
ATOM 692 O O . ARG A 1 87 ? -12.720 9.050 21.219 1.00 86.06 87 ARG A O 1
ATOM 699 N N . THR A 1 88 ? -13.040 9.037 18.994 1.00 87.12 88 THR A N 1
ATOM 700 C CA . THR A 1 88 ? -14.246 9.885 19.010 1.00 87.12 88 THR A CA 1
ATOM 701 C C . THR A 1 88 ? -15.525 9.136 18.653 1.00 87.12 88 THR A C 1
ATOM 703 O O . THR A 1 88 ? -16.606 9.688 18.799 1.00 87.12 88 THR A O 1
ATOM 706 N N . GLY A 1 89 ? -15.438 7.903 18.143 1.00 83.19 89 GLY A N 1
ATOM 707 C CA . GLY A 1 89 ? -16.594 7.154 17.633 1.00 83.19 89 GLY A CA 1
ATOM 708 C C . GLY A 1 89 ? -17.127 7.647 16.278 1.00 83.19 89 GLY A C 1
ATOM 709 O O . GLY A 1 89 ? -17.969 6.987 15.668 1.00 83.19 89 GLY A O 1
ATOM 710 N N . GLU A 1 90 ? -16.606 8.757 15.752 1.00 80.75 90 GLU A N 1
ATOM 711 C CA . GLU A 1 90 ? -17.072 9.386 14.514 1.00 80.75 90 GLU A CA 1
ATOM 712 C C . GLU A 1 90 ? -16.301 8.921 13.268 1.00 80.75 90 GLU A C 1
ATOM 714 O O . GLU A 1 90 ? -15.170 8.441 13.330 1.00 80.75 90 GLU A O 1
ATOM 719 N N . GLY A 1 91 ? -16.890 9.113 12.082 1.00 80.75 91 GLY A N 1
ATOM 720 C CA . GLY A 1 91 ? -16.188 8.885 10.810 1.00 80.75 91 GLY A CA 1
ATOM 721 C C . GLY A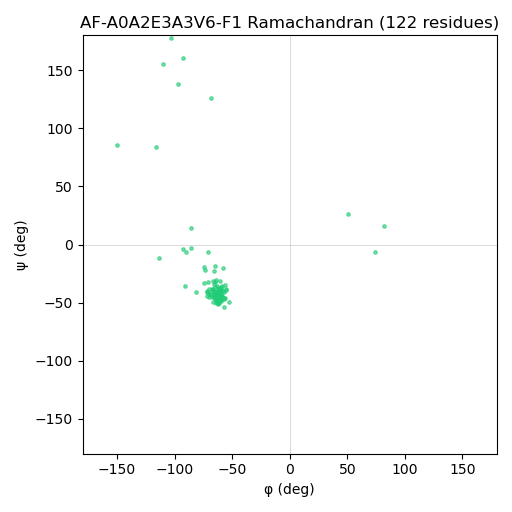 1 91 ? -16.138 7.425 10.348 1.00 80.75 91 GLY A C 1
ATOM 722 O O . GLY A 1 91 ? -15.392 7.088 9.426 1.00 80.75 91 GLY A O 1
ATOM 723 N N . ARG A 1 92 ? -16.974 6.551 10.924 1.00 84.31 92 ARG A N 1
ATOM 724 C CA . ARG A 1 92 ? -17.069 5.122 10.568 1.00 84.31 92 ARG A CA 1
ATOM 725 C C . ARG A 1 92 ? -17.351 4.888 9.080 1.00 84.31 92 ARG A C 1
ATOM 727 O O . ARG A 1 92 ? -16.784 3.974 8.484 1.00 84.31 92 ARG A O 1
ATOM 734 N N . GLY A 1 93 ? -18.196 5.723 8.471 1.00 84.81 93 GLY A N 1
ATOM 735 C CA . GLY A 1 93 ? -18.505 5.656 7.039 1.00 84.81 93 GLY A CA 1
ATOM 736 C C . GLY A 1 93 ? -17.295 5.968 6.155 1.00 84.81 93 GLY A C 1
ATOM 737 O O . GLY A 1 93 ? -17.011 5.219 5.222 1.00 84.81 93 GLY A O 1
ATOM 738 N N . LEU A 1 94 ? -16.544 7.024 6.485 1.00 86.69 94 LEU A N 1
ATOM 739 C CA . LEU A 1 94 ? -15.332 7.411 5.759 1.00 86.69 94 LEU A CA 1
ATOM 740 C C . LEU A 1 94 ? -14.243 6.341 5.887 1.00 86.69 94 LEU A C 1
ATOM 742 O O . LEU A 1 94 ? -13.659 5.938 4.884 1.00 86.69 94 LEU A O 1
ATOM 746 N N . HIS A 1 95 ? -14.031 5.821 7.100 1.00 88.44 95 HIS A N 1
ATOM 747 C CA . HIS A 1 95 ? -13.086 4.732 7.333 1.00 88.44 95 HIS A CA 1
ATOM 748 C C . HIS A 1 95 ? -13.460 3.477 6.529 1.00 88.44 95 HIS A C 1
ATOM 750 O O . HIS A 1 95 ? -12.600 2.879 5.889 1.00 88.44 95 HIS A O 1
ATOM 756 N N . ARG A 1 96 ? -14.751 3.111 6.482 1.00 86.44 96 ARG A N 1
ATOM 757 C CA . ARG A 1 96 ? -15.228 1.959 5.701 1.00 86.44 96 ARG A CA 1
ATOM 758 C C . ARG A 1 96 ? -15.040 2.151 4.194 1.00 86.44 96 ARG A C 1
ATOM 760 O O . ARG A 1 96 ? -14.612 1.211 3.531 1.00 86.44 96 ARG A O 1
ATOM 767 N N . LYS A 1 97 ? -15.338 3.341 3.658 1.00 89.50 97 LYS A N 1
ATOM 768 C CA . LYS A 1 97 ? -15.105 3.663 2.238 1.00 89.50 97 LYS A CA 1
ATOM 769 C C . LYS A 1 97 ? -13.617 3.573 1.894 1.00 89.50 97 LYS A C 1
ATOM 771 O O . LYS A 1 97 ? -13.261 2.886 0.944 1.00 89.50 97 LYS A O 1
ATOM 776 N N . ASN A 1 98 ? -12.751 4.176 2.710 1.00 89.50 98 ASN A N 1
ATOM 777 C CA . ASN A 1 98 ? -11.304 4.091 2.518 1.00 89.50 98 ASN A CA 1
ATOM 778 C C . ASN A 1 98 ? -10.790 2.648 2.624 1.00 89.50 98 ASN A C 1
ATOM 780 O O . ASN A 1 98 ? -9.954 2.240 1.830 1.00 89.50 98 ASN A O 1
ATOM 784 N N . ALA A 1 99 ? -11.311 1.855 3.564 1.00 85.81 99 ALA A N 1
ATOM 785 C CA . ALA A 1 99 ? -10.946 0.448 3.696 1.00 85.81 99 ALA A CA 1
ATOM 786 C C . ALA A 1 99 ? -11.328 -0.373 2.454 1.00 85.81 99 ALA A C 1
ATOM 788 O O . ALA A 1 99 ? -10.563 -1.243 2.051 1.00 85.81 99 ALA A O 1
ATOM 789 N N . LEU A 1 100 ? -12.476 -0.089 1.826 1.00 89.94 100 LEU A N 1
ATOM 790 C CA . LEU A 1 100 ? -12.868 -0.738 0.573 1.00 89.94 100 LEU A CA 1
ATOM 791 C C . LEU A 1 100 ? -11.897 -0.386 -0.559 1.00 89.94 100 LEU A C 1
ATOM 793 O O . LEU A 1 100 ? -11.377 -1.289 -1.208 1.00 89.94 100 LEU A O 1
ATOM 797 N N . VAL A 1 101 ? -11.616 0.907 -0.748 1.00 89.88 101 VAL A N 1
ATOM 798 C CA . VAL A 1 101 ? -10.648 1.378 -1.754 1.00 89.88 101 VAL A CA 1
ATOM 799 C C . VAL A 1 101 ? -9.284 0.735 -1.517 1.00 89.88 101 VAL A C 1
ATOM 801 O O . VAL A 1 101 ? -8.699 0.177 -2.438 1.00 89.88 101 VAL A O 1
ATOM 804 N N . PHE A 1 102 ? -8.817 0.724 -0.269 1.00 89.31 102 PHE A N 1
ATOM 805 C CA . PHE A 1 102 ? -7.558 0.096 0.111 1.00 89.31 102 PHE A CA 1
ATOM 806 C C . PHE A 1 102 ? -7.512 -1.390 -0.265 1.00 89.31 102 PHE A C 1
ATOM 808 O O . PHE A 1 102 ? -6.532 -1.838 -0.851 1.00 89.31 102 PHE A O 1
ATOM 815 N N . VAL A 1 103 ? -8.570 -2.156 0.023 1.00 88.31 103 VAL A N 1
ATOM 816 C CA . VAL A 1 103 ? -8.634 -3.585 -0.328 1.00 88.31 103 VAL A CA 1
ATOM 817 C C . VAL A 1 103 ? -8.586 -3.790 -1.843 1.00 88.31 103 VAL A C 1
ATOM 819 O O . VAL A 1 103 ? -7.850 -4.661 -2.300 1.00 88.31 103 VAL A O 1
ATOM 822 N N . VAL A 1 104 ? -9.315 -2.981 -2.617 1.00 90.94 104 VAL A N 1
ATOM 823 C CA . VAL A 1 104 ? -9.314 -3.060 -4.088 1.00 90.94 104 VAL A CA 1
ATOM 824 C C . VAL A 1 104 ? -7.930 -2.744 -4.653 1.00 90.94 104 VAL A C 1
ATOM 826 O O . VAL A 1 104 ? -7.395 -3.527 -5.434 1.00 90.94 104 VAL A O 1
ATOM 829 N N . VAL A 1 105 ? -7.310 -1.646 -4.213 1.00 89.81 105 VAL A N 1
ATOM 830 C CA . VAL A 1 105 ? -5.958 -1.263 -4.647 1.00 89.81 105 VAL A CA 1
ATOM 831 C C . VAL A 1 105 ? -4.938 -2.336 -4.254 1.00 89.81 105 VAL A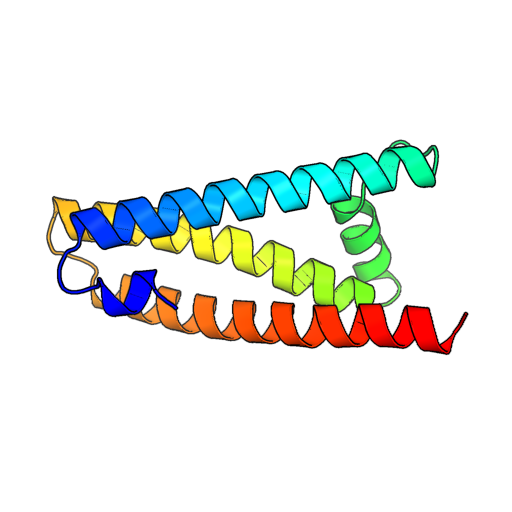 C 1
ATOM 833 O O . VAL A 1 105 ? -4.048 -2.660 -5.036 1.00 89.81 105 VAL A O 1
ATOM 836 N N . ARG A 1 106 ? -5.080 -2.948 -3.073 1.00 88.81 106 ARG A N 1
ATOM 837 C CA . ARG A 1 106 ? -4.180 -4.014 -2.618 1.00 88.81 106 ARG A CA 1
ATOM 838 C C . ARG A 1 106 ? -4.321 -5.289 -3.445 1.00 88.81 106 ARG A C 1
ATOM 840 O O . ARG A 1 106 ? -3.312 -5.915 -3.749 1.00 88.81 106 ARG A O 1
ATOM 847 N N . LEU A 1 107 ? -5.544 -5.650 -3.831 1.00 89.31 107 LEU A N 1
ATOM 848 C CA . LEU A 1 107 ? -5.806 -6.746 -4.767 1.00 89.31 107 LEU A CA 1
ATOM 849 C C . LEU A 1 107 ? -5.182 -6.464 -6.137 1.00 89.31 107 LEU A C 1
ATOM 851 O O . LEU A 1 107 ? -4.499 -7.331 -6.671 1.00 89.31 107 LEU A O 1
ATOM 855 N N . ALA A 1 108 ? -5.339 -5.249 -6.667 1.00 89.06 108 ALA A N 1
ATOM 856 C CA . ALA A 1 108 ? -4.707 -4.856 -7.926 1.00 89.06 108 ALA A CA 1
ATOM 857 C C . ALA A 1 108 ? -3.169 -4.918 -7.843 1.00 89.06 108 ALA A C 1
ATOM 859 O O . ALA A 1 108 ? -2.528 -5.478 -8.730 1.00 89.06 108 ALA A O 1
ATOM 860 N N . SER A 1 109 ? -2.572 -4.415 -6.757 1.00 88.31 109 SER A N 1
ATOM 861 C CA . SER A 1 109 ? -1.125 -4.500 -6.495 1.00 88.31 109 SER A CA 1
ATOM 862 C C . SER A 1 109 ? -0.646 -5.956 -6.410 1.00 88.31 109 SER A C 1
ATOM 864 O O . SER A 1 109 ? 0.367 -6.307 -7.007 1.00 88.31 109 SER A O 1
ATOM 866 N N . PHE A 1 110 ? -1.407 -6.837 -5.755 1.00 87.50 110 PHE A N 1
ATOM 867 C CA . PHE A 1 110 ? -1.092 -8.265 -5.693 1.00 87.50 110 PHE A CA 1
ATOM 868 C C . PHE A 1 110 ? -1.113 -8.921 -7.080 1.00 87.50 110 PHE A C 1
ATOM 870 O O . PHE A 1 110 ? -0.135 -9.549 -7.468 1.00 87.50 110 PHE A O 1
ATOM 877 N N . VAL A 1 111 ? -2.187 -8.733 -7.853 1.00 90.00 111 VAL A N 1
ATOM 878 C CA . VAL A 1 111 ? -2.310 -9.306 -9.206 1.00 90.00 111 VAL A CA 1
ATOM 879 C C . VAL A 1 111 ? -1.186 -8.812 -10.116 1.00 90.00 111 VAL A C 1
ATOM 881 O O . VAL A 1 111 ? -0.516 -9.608 -10.768 1.00 90.00 111 VAL A O 1
ATOM 884 N N . THR A 1 112 ? -0.933 -7.504 -10.117 1.00 88.12 112 THR A N 1
ATOM 885 C CA . THR A 1 112 ? 0.121 -6.902 -10.946 1.00 88.12 112 THR A CA 1
ATOM 886 C C . THR A 1 112 ? 1.518 -7.361 -10.538 1.00 88.12 112 THR A C 1
ATOM 888 O O . THR A 1 112 ? 2.355 -7.548 -11.413 1.00 88.12 112 THR A O 1
ATOM 891 N N . SER A 1 113 ? 1.764 -7.636 -9.251 1.00 85.25 113 SER A N 1
ATOM 892 C CA . SER A 1 113 ? 3.031 -8.226 -8.801 1.00 85.25 113 SER A CA 1
ATOM 893 C C . SER A 1 113 ? 3.280 -9.588 -9.452 1.00 85.25 113 SER A C 1
ATOM 895 O O . SER A 1 113 ? 4.372 -9.814 -9.965 1.00 85.25 113 SER A O 1
ATOM 897 N N . PHE A 1 114 ? 2.269 -10.465 -9.492 1.00 87.69 114 PHE A N 1
ATOM 898 C CA . PHE A 1 114 ? 2.386 -11.762 -10.168 1.00 87.69 114 PHE A CA 1
ATOM 899 C C . PHE A 1 114 ? 2.628 -11.609 -11.666 1.00 87.69 114 PHE A C 1
ATOM 901 O O . PHE A 1 114 ? 3.477 -12.306 -12.210 1.00 87.69 114 PHE A O 1
ATOM 908 N N . MET A 1 115 ? 1.916 -10.692 -12.326 1.00 86.94 115 MET A N 1
ATOM 909 C CA . MET A 1 115 ? 2.079 -10.456 -13.763 1.00 86.94 115 MET A CA 1
ATOM 910 C C . MET A 1 115 ? 3.486 -9.958 -14.106 1.00 86.94 115 MET A C 1
ATOM 912 O O . MET A 1 115 ? 4.112 -10.503 -15.006 1.00 86.94 115 MET A O 1
ATOM 916 N N . VAL A 1 116 ? 4.010 -8.989 -13.349 1.00 83.75 116 VAL A N 1
ATOM 917 C CA . VAL A 1 116 ? 5.374 -8.463 -13.535 1.00 83.75 116 VAL A CA 1
ATOM 918 C C . VAL A 1 116 ? 6.422 -9.550 -13.292 1.00 83.75 116 VAL A C 1
ATOM 920 O O . VAL A 1 116 ? 7.390 -9.663 -14.043 1.00 83.75 116 VAL A O 1
ATOM 923 N N . SER A 1 117 ? 6.249 -10.367 -12.249 1.00 81.56 117 SER A N 1
ATOM 924 C CA . SER A 1 117 ? 7.151 -11.491 -11.982 1.00 81.56 117 SER A CA 1
ATOM 925 C C . SER A 1 117 ? 7.096 -12.547 -13.085 1.00 81.56 117 SER A C 1
ATOM 927 O O . SER A 1 117 ? 8.140 -13.054 -13.484 1.00 81.56 117 SER A O 1
ATOM 929 N N . TRP A 1 118 ? 5.904 -12.863 -13.592 1.00 81.44 118 TRP A N 1
ATOM 930 C CA . TRP A 1 118 ? 5.714 -13.831 -14.669 1.00 81.44 118 TRP A CA 1
ATOM 931 C C . TRP A 1 118 ? 6.345 -13.364 -15.981 1.00 81.44 118 TRP A C 1
ATOM 933 O O . TRP A 1 118 ? 7.079 -14.125 -16.602 1.00 81.44 118 TRP A O 1
ATOM 943 N N . GLU A 1 119 ? 6.127 -12.102 -16.360 1.00 75.25 119 GLU A N 1
ATOM 944 C CA . GLU A 1 119 ? 6.724 -11.492 -17.552 1.00 75.25 119 GLU A CA 1
ATOM 945 C C . GLU A 1 119 ? 8.256 -11.592 -17.518 1.00 75.25 119 GLU A C 1
ATOM 947 O O . GLU A 1 119 ? 8.861 -12.064 -18.481 1.00 75.25 119 GLU A O 1
ATOM 952 N N . LYS A 1 120 ? 8.878 -11.271 -16.372 1.00 71.44 120 LYS A N 1
ATOM 953 C CA . LYS A 1 120 ? 10.331 -11.415 -16.174 1.00 71.44 120 LYS A CA 1
ATOM 954 C C . LYS A 1 120 ? 10.830 -12.851 -16.334 1.00 71.44 120 LYS A C 1
ATOM 956 O O . LYS A 1 120 ? 11.918 -13.038 -16.861 1.00 71.44 120 LYS A O 1
ATOM 961 N N . ILE A 1 121 ? 10.070 -13.844 -15.869 1.00 72.75 121 ILE A N 1
ATOM 962 C CA . ILE A 1 121 ? 10.442 -15.262 -16.008 1.00 72.75 121 ILE A CA 1
ATOM 963 C C . ILE A 1 121 ? 10.306 -15.709 -17.465 1.00 72.75 121 ILE A C 1
ATOM 965 O O . ILE A 1 121 ? 11.167 -16.420 -17.958 1.00 72.75 121 ILE A O 1
ATOM 969 N N . SER A 1 122 ? 9.247 -15.291 -18.161 1.00 70.69 122 SER A N 1
ATOM 970 C CA . SER A 1 122 ? 9.008 -15.684 -19.556 1.00 70.69 122 SER A CA 1
ATOM 971 C C . SER A 1 122 ? 9.931 -15.010 -20.575 1.00 70.69 122 SER A C 1
ATOM 973 O O . SER A 1 122 ? 10.068 -15.512 -21.686 1.00 70.69 122 SER A O 1
ATOM 975 N N . ALA A 1 123 ? 10.522 -13.866 -20.219 1.00 61.72 123 ALA A N 1
ATOM 976 C CA . ALA A 1 123 ? 11.473 -13.129 -21.050 1.00 61.72 123 ALA A CA 1
ATOM 977 C C . ALA A 1 123 ? 12.947 -13.504 -20.77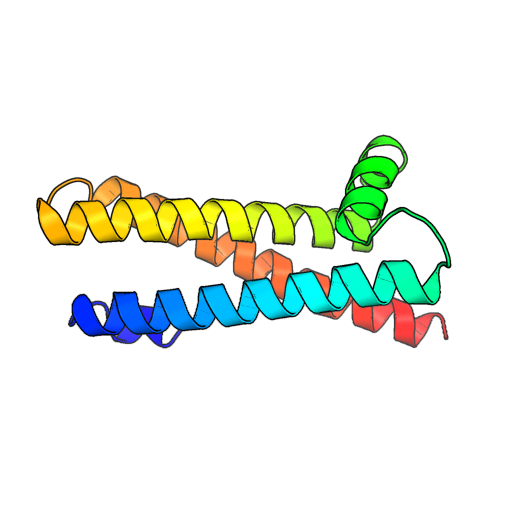6 1.00 61.72 123 ALA A C 1
ATOM 979 O O . ALA A 1 123 ? 13.836 -12.976 -21.444 1.00 61.72 123 ALA A O 1
ATOM 980 N N . SER A 1 124 ? 13.189 -14.368 -19.782 1.00 53.16 124 SER A N 1
ATOM 981 C CA . SER A 1 124 ? 14.487 -14.948 -19.410 1.00 53.16 124 SER A CA 1
ATOM 982 C C . SER A 1 124 ? 14.719 -16.284 -20.103 1.00 53.16 124 SER A C 1
ATOM 984 O O . SER A 1 124 ? 15.913 -16.641 -20.202 1.00 53.16 124 SER A O 1
#

Secondary structure (DSSP, 8-state):
-HHHHTTTSHHHHHHHHHHHHHHHHHHHHHHHHHHHHHHTSS--HHHHHHHHHHH-TT-HHHHHHHHHHHHHHHHHHHHHHHHHHHHHS--HHHHHHHHHHHHHHHHHHHHHHHHHHHHHHHT-

Mean predicted aligned error: 7.08 Å